Protein AF-A0A3B4VA08-F1 (afdb_monomer_lite)

Sequence (172 aa):
MAASSIAASELLHKMNKQISILYPKASCVIRRIGTTSSRCHSQPQHRAKSAPQQLVGVVGLEIHAQINSNTKLFSGSPVRFSSPPNSLVSFFDGSLPGTLPVLNRRCVEAAVMTGLALNCTINRKSVFDRKHYFYADLPSCPNDVHFPPCTGVLVWQGFTTPQSPRVILLPL

Organism: Seriola dumerili (NCBI:txid41447)

Structure (mmCIF, N/CA/C/O backbone):
data_AF-A0A3B4VA08-F1
#
_entry.id   AF-A0A3B4VA08-F1
#
loop_
_atom_site.group_PDB
_atom_site.id
_atom_site.type_symbol
_atom_site.label_atom_id
_atom_site.label_alt_id
_atom_site.label_comp_id
_atom_site.label_asym_id
_atom_site.label_entity_id
_atom_site.label_seq_id
_atom_site.pdbx_PDB_ins_code
_atom_site.Cartn_x
_atom_site.Cartn_y
_atom_site.Cartn_z
_atom_site.occupancy
_atom_site.B_iso_or_equiv
_atom_site.auth_seq_id
_atom_site.auth_comp_id
_atom_site.auth_asym_id
_atom_site.auth_atom_id
_atom_site.pdbx_PDB_model_num
ATOM 1 N N . MET A 1 1 ? 4.651 38.850 93.995 1.00 31.48 1 MET A N 1
ATOM 2 C CA . MET A 1 1 ? 3.475 39.222 94.808 1.00 31.48 1 MET A CA 1
ATOM 3 C C . MET A 1 1 ? 2.262 39.325 93.903 1.00 31.48 1 MET A C 1
ATOM 5 O O . MET A 1 1 ? 2.395 39.991 92.889 1.00 31.48 1 MET A O 1
ATOM 9 N N . ALA A 1 2 ? 1.147 38.709 94.330 1.00 29.14 2 ALA A N 1
ATOM 10 C CA . ALA A 1 2 ? -0.255 38.966 93.949 1.00 29.14 2 ALA A CA 1
ATOM 11 C C . ALA A 1 2 ? -0.647 38.798 92.461 1.00 29.14 2 ALA A C 1
ATOM 13 O O . ALA A 1 2 ? 0.111 39.118 91.563 1.00 29.14 2 ALA A O 1
ATOM 14 N N . ALA A 1 3 ? -1.839 38.346 92.085 1.00 33.84 3 ALA A N 1
ATOM 15 C CA . ALA A 1 3 ? -2.957 37.679 92.748 1.00 33.84 3 ALA A CA 1
ATOM 16 C C . ALA A 1 3 ? -3.768 36.990 91.622 1.00 33.84 3 ALA A C 1
ATOM 18 O O . ALA A 1 3 ? -3.576 37.274 90.440 1.00 33.84 3 ALA A O 1
ATOM 19 N N . SER A 1 4 ? -4.622 36.041 91.993 1.00 39.6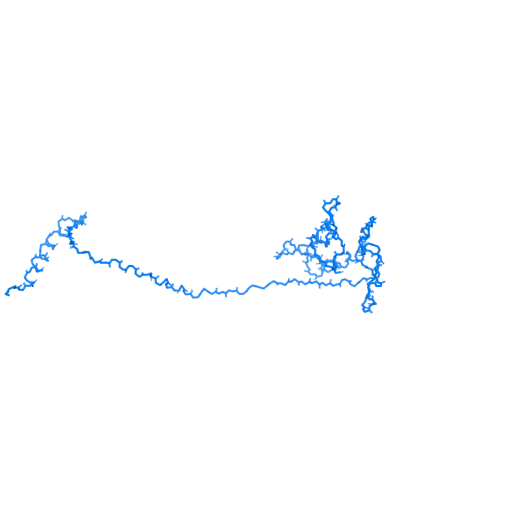2 4 SER A N 1
ATOM 20 C CA . SER A 1 4 ? -5.314 35.079 91.129 1.00 39.62 4 SER A CA 1
ATOM 21 C C . SER A 1 4 ? -6.093 35.684 89.944 1.00 39.62 4 SER A C 1
ATOM 23 O O . SER A 1 4 ? -6.987 36.511 90.094 1.00 39.62 4 SER A O 1
ATOM 25 N N . SER A 1 5 ? -5.830 35.153 88.746 1.00 48.03 5 SER A N 1
ATOM 26 C CA . SER A 1 5 ? -6.534 35.409 87.474 1.00 48.03 5 SER A CA 1
ATOM 27 C C . SER A 1 5 ? -7.962 34.839 87.411 1.00 48.03 5 SER A C 1
ATOM 29 O O . SER A 1 5 ? -8.632 34.940 86.384 1.00 48.03 5 SER A O 1
ATOM 31 N N . ILE A 1 6 ? -8.433 34.238 88.505 1.00 51.22 6 ILE A N 1
ATOM 32 C CA . ILE A 1 6 ? -9.657 33.433 88.549 1.00 51.22 6 ILE A CA 1
ATOM 33 C C . ILE A 1 6 ? -10.901 34.309 88.792 1.00 51.22 6 ILE A C 1
ATOM 35 O O . ILE A 1 6 ? -11.973 33.990 88.295 1.00 51.22 6 ILE A O 1
ATOM 39 N N . ALA A 1 7 ? -10.773 35.472 89.446 1.00 50.91 7 ALA A N 1
ATOM 40 C CA . ALA A 1 7 ? -11.917 36.362 89.705 1.00 50.91 7 ALA A CA 1
ATOM 41 C C . ALA A 1 7 ? -12.360 37.195 88.479 1.00 50.91 7 ALA A C 1
ATOM 43 O O . ALA A 1 7 ? -13.492 37.674 88.420 1.00 50.91 7 ALA A O 1
ATOM 44 N N . ALA A 1 8 ? -11.485 37.375 87.481 1.00 52.50 8 ALA A N 1
ATOM 45 C CA . ALA A 1 8 ? -11.772 38.214 86.314 1.00 52.50 8 ALA A CA 1
ATOM 46 C C . ALA A 1 8 ? -12.629 37.501 85.250 1.00 52.50 8 ALA A C 1
ATOM 48 O O . ALA A 1 8 ? -13.374 38.155 84.518 1.00 52.50 8 ALA A O 1
ATOM 49 N N . SER A 1 9 ? -12.550 36.169 85.162 1.00 54.31 9 SER A N 1
ATOM 50 C CA . SER A 1 9 ? -13.287 35.386 84.163 1.00 54.31 9 SER A CA 1
ATOM 51 C C . SER A 1 9 ? -14.773 35.236 84.509 1.00 54.31 9 SER A C 1
ATOM 53 O O . SER A 1 9 ? -15.612 35.316 83.610 1.00 54.31 9 SER A O 1
ATOM 55 N N . GLU A 1 10 ? -15.129 35.102 85.792 1.00 53.72 10 GLU A N 1
ATOM 56 C CA . GLU A 1 10 ? -16.529 34.951 86.221 1.00 53.72 10 GLU A CA 1
ATOM 57 C C . GLU A 1 10 ? -17.366 36.226 86.025 1.00 53.72 10 GLU A C 1
ATOM 59 O O . GLU A 1 10 ? -18.528 36.147 85.612 1.00 53.72 10 GLU A O 1
ATOM 64 N N . LEU A 1 11 ? -16.781 37.407 86.252 1.00 55.44 11 LEU A N 1
ATOM 65 C CA . LEU A 1 11 ? -17.449 38.694 86.014 1.00 55.44 11 LEU A CA 1
ATOM 66 C C . LEU A 1 11 ? -17.717 38.930 84.520 1.00 55.44 11 LEU A C 1
ATOM 68 O O . LEU A 1 11 ? -18.824 39.319 84.142 1.00 55.44 11 LEU A O 1
ATOM 72 N N . LEU A 1 12 ? -16.744 38.611 83.659 1.00 56.69 12 LEU A N 1
ATOM 73 C CA . LEU A 1 12 ? -16.889 38.711 82.203 1.00 56.69 12 LEU A CA 1
ATOM 74 C C . LEU A 1 12 ? -17.955 37.748 81.662 1.00 56.69 12 LEU A C 1
ATOM 76 O O . LEU A 1 12 ? -18.690 38.100 80.737 1.00 56.69 12 LEU A O 1
ATOM 80 N N . HIS A 1 13 ? -18.099 36.562 82.260 1.00 54.38 13 HIS A N 1
ATOM 81 C CA . HIS A 1 13 ? -19.097 35.588 81.824 1.00 54.38 13 HIS A CA 1
A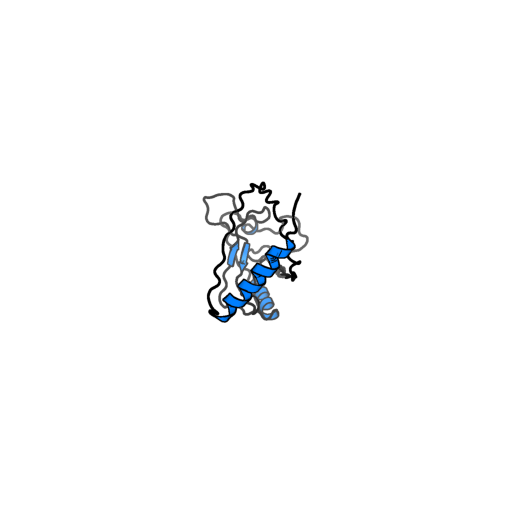TOM 82 C C . HIS A 1 13 ? -20.532 35.983 82.221 1.00 54.38 13 HIS A C 1
ATOM 84 O O . HIS A 1 13 ? -21.455 35.817 81.421 1.00 54.38 13 HIS A O 1
ATOM 90 N N . LYS A 1 14 ? -20.733 36.586 83.406 1.00 54.38 14 LYS A N 1
ATOM 91 C CA . LYS A 1 14 ? -22.052 37.096 83.840 1.00 54.38 14 LYS A CA 1
ATOM 92 C C . LYS A 1 14 ? -22.534 38.296 83.018 1.00 54.38 14 LYS A C 1
ATOM 94 O O . LYS A 1 14 ? -23.726 38.384 82.735 1.00 54.38 14 LYS A O 1
ATOM 99 N N . MET A 1 15 ? -21.632 39.175 82.580 1.00 56.00 15 MET A N 1
ATOM 100 C CA . MET A 1 15 ? -21.988 40.322 81.732 1.00 56.00 15 MET A CA 1
ATOM 101 C C . MET A 1 15 ? -22.347 39.900 80.299 1.00 56.00 15 MET A C 1
ATOM 103 O O . MET A 1 15 ? -23.320 40.398 79.735 1.00 56.00 15 MET A O 1
ATOM 107 N N . ASN A 1 16 ? -21.631 38.924 79.727 1.00 54.66 16 ASN A N 1
ATOM 108 C CA . ASN A 1 16 ? -21.878 38.465 78.354 1.00 54.66 16 ASN A CA 1
ATOM 109 C C . ASN A 1 16 ? -23.217 37.711 78.207 1.00 54.66 16 ASN A C 1
ATOM 111 O O . ASN A 1 16 ? -23.834 37.734 77.145 1.00 54.66 16 ASN A O 1
ATOM 115 N N . LYS A 1 17 ? -23.698 37.088 79.295 1.00 56.47 17 LYS A N 1
ATOM 116 C CA . LYS A 1 17 ? -25.000 36.399 79.353 1.00 56.47 17 LYS A CA 1
ATOM 117 C C . LYS A 1 17 ? -26.195 37.362 79.423 1.00 56.47 17 LYS A C 1
ATOM 119 O O . LYS A 1 17 ? -27.290 36.995 79.019 1.00 56.47 17 LYS A O 1
ATOM 124 N N . GLN A 1 18 ? -25.987 38.580 79.931 1.00 53.50 18 GLN A N 1
ATOM 125 C CA . GLN A 1 18 ? -26.995 39.651 79.966 1.00 53.50 18 GLN A CA 1
ATOM 126 C C . GLN A 1 18 ? -27.124 40.343 78.596 1.00 53.50 18 GLN A C 1
ATOM 128 O O . GLN A 1 18 ? -28.226 40.647 78.150 1.00 53.50 18 GLN A O 1
ATOM 133 N N . ILE A 1 19 ? -26.008 40.505 77.877 1.00 52.25 19 ILE A N 1
ATOM 134 C CA . ILE A 1 19 ? -25.966 41.180 76.568 1.00 52.25 19 ILE A CA 1
ATOM 135 C C . ILE A 1 19 ? -26.598 40.327 75.448 1.00 52.25 19 ILE A C 1
ATOM 137 O O . ILE A 1 19 ? -27.207 40.879 74.532 1.00 52.25 19 ILE A O 1
ATOM 141 N N . SER A 1 20 ? -26.536 38.991 75.531 1.00 50.84 20 SER A N 1
ATOM 142 C CA . SER A 1 20 ? -27.101 38.093 74.508 1.00 50.84 20 SER A CA 1
ATOM 143 C C . SER A 1 20 ? -28.632 37.966 74.525 1.00 50.84 20 SER A C 1
ATOM 145 O O . SER A 1 20 ? -29.200 37.466 73.556 1.00 50.84 20 SER A O 1
ATOM 147 N N . ILE A 1 21 ? -29.309 38.415 75.590 1.00 52.25 21 ILE A N 1
ATOM 148 C CA . ILE A 1 21 ? -30.771 38.290 75.743 1.00 52.25 21 ILE A CA 1
ATOM 149 C C . ILE A 1 21 ? -31.520 39.456 75.075 1.00 52.25 21 ILE A C 1
ATOM 151 O O . ILE A 1 21 ? -32.669 39.288 74.676 1.00 52.25 21 ILE A O 1
A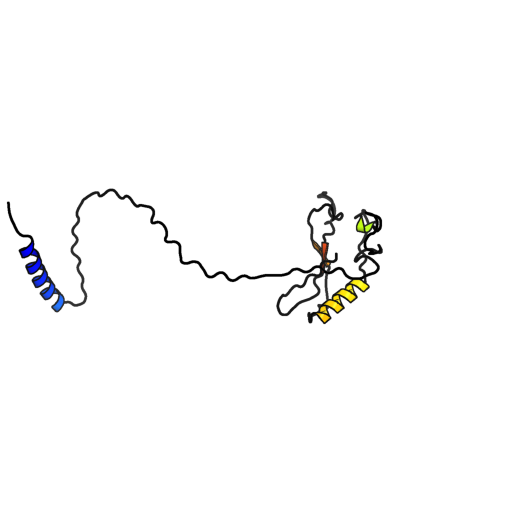TOM 155 N N . LEU A 1 22 ? -30.881 40.619 74.896 1.00 48.09 22 LEU A N 1
ATOM 156 C CA . LEU A 1 22 ? -31.573 41.828 74.429 1.00 48.09 22 LEU A CA 1
ATOM 157 C C . LEU A 1 22 ? -31.404 42.143 72.927 1.00 48.09 22 LEU A C 1
ATOM 159 O O . LEU A 1 22 ? -32.213 42.891 72.390 1.00 48.09 22 LEU A O 1
ATOM 163 N N . TYR A 1 23 ? -30.415 41.572 72.220 1.00 41.94 23 TYR A N 1
ATOM 164 C CA . TYR A 1 23 ? -30.178 41.848 70.788 1.00 41.94 23 TYR A CA 1
ATOM 165 C C . TYR A 1 23 ? -29.590 40.628 70.045 1.00 41.94 23 TYR A C 1
ATOM 167 O O . TYR A 1 23 ? -28.381 40.403 70.092 1.00 41.94 23 TYR A O 1
ATOM 175 N N . PRO A 1 24 ? -30.388 39.837 69.303 1.00 48.56 24 PRO A N 1
ATOM 176 C CA . PRO A 1 24 ? -29.926 38.554 68.761 1.00 48.56 24 PRO A CA 1
ATOM 177 C C . PRO A 1 24 ? -29.100 38.650 67.461 1.00 48.56 24 PRO A C 1
ATOM 179 O O . PRO A 1 24 ? -28.717 37.619 66.913 1.00 48.56 24 PRO A O 1
ATOM 182 N N . LYS A 1 25 ? -28.819 39.851 66.927 1.00 47.28 25 LYS A N 1
ATOM 183 C CA . LYS A 1 25 ? -28.104 40.027 65.641 1.00 47.28 25 LYS A CA 1
ATOM 184 C C . LYS A 1 25 ? -27.043 41.136 65.639 1.00 47.28 25 LYS A C 1
ATOM 186 O O . LYS A 1 25 ? -26.930 41.887 64.676 1.00 47.28 25 LYS A O 1
ATOM 191 N N . ALA A 1 26 ? -26.224 41.219 66.684 1.00 40.72 26 ALA A N 1
ATOM 192 C CA . ALA A 1 26 ? -25.003 42.022 66.636 1.00 40.72 26 ALA A CA 1
ATOM 193 C C . ALA A 1 26 ? -23.868 41.336 67.405 1.00 40.72 26 ALA A C 1
ATOM 195 O O . ALA A 1 26 ? -23.858 41.329 68.632 1.00 40.72 26 ALA A O 1
ATOM 196 N N . SER A 1 27 ? -22.885 40.778 66.693 1.00 37.09 27 SER A N 1
ATOM 197 C CA . SER A 1 27 ? -21.606 40.402 67.302 1.00 37.09 27 SER A CA 1
ATOM 198 C C . SER A 1 27 ? -20.615 41.554 67.133 1.00 37.09 27 SER A C 1
ATOM 200 O O . SER A 1 27 ? -19.991 41.709 66.083 1.00 37.09 27 SER A O 1
ATOM 202 N N . CYS A 1 28 ? -20.481 42.375 68.173 1.00 36.66 28 CYS A N 1
ATOM 203 C CA . CYS A 1 28 ? -19.371 43.309 68.334 1.00 36.66 28 CYS A CA 1
ATOM 204 C C . CYS A 1 28 ? -18.174 42.537 68.908 1.00 36.66 28 CYS A C 1
ATOM 206 O O . CYS A 1 28 ? -18.264 41.992 70.007 1.00 36.66 28 CYS A O 1
ATOM 208 N N . VAL A 1 29 ? -17.060 42.468 68.174 1.00 38.91 29 VAL A N 1
ATOM 209 C CA . VAL A 1 29 ? -15.808 41.880 68.675 1.00 38.91 29 VAL A CA 1
ATOM 210 C C . VAL A 1 29 ? -14.826 43.005 68.985 1.00 38.91 29 VAL A C 1
ATOM 212 O O . VAL A 1 29 ? -14.305 43.674 68.093 1.00 38.91 29 VAL A O 1
ATOM 215 N N . ILE A 1 30 ? -14.580 43.197 70.280 1.00 45.09 30 ILE A N 1
ATOM 216 C CA . ILE A 1 30 ? -13.582 44.114 70.836 1.00 45.09 30 ILE A CA 1
ATOM 217 C C . ILE A 1 30 ? -12.180 43.552 70.546 1.00 45.09 30 ILE A C 1
ATOM 219 O O . ILE A 1 30 ? -11.848 42.434 70.941 1.00 45.09 30 ILE A O 1
ATOM 223 N N . ARG A 1 31 ? -11.349 44.334 69.846 1.00 35.56 31 ARG A N 1
ATOM 224 C CA . ARG A 1 31 ? -9.945 44.013 69.531 1.00 35.56 31 ARG A CA 1
ATOM 225 C C . ARG A 1 31 ? -9.048 44.165 70.767 1.00 35.56 31 ARG A C 1
ATOM 227 O O . ARG A 1 31 ? -9.123 45.176 71.459 1.00 35.56 31 ARG A O 1
ATOM 234 N N . ARG A 1 32 ? -8.092 43.249 70.953 1.00 34.25 32 ARG A N 1
ATOM 235 C CA . ARG A 1 32 ? -6.835 43.524 71.673 1.00 34.25 32 ARG A CA 1
ATOM 236 C C . ARG A 1 32 ? -5.677 43.442 70.685 1.00 34.25 32 ARG A C 1
ATOM 238 O O . ARG A 1 32 ? -5.405 42.377 70.142 1.00 34.25 32 ARG A O 1
ATOM 245 N N . ILE A 1 33 ? -5.020 44.574 70.445 1.00 41.19 33 ILE A N 1
ATOM 246 C CA . ILE A 1 33 ? -3.768 44.643 69.689 1.00 41.19 33 ILE A CA 1
ATOM 247 C C . ILE A 1 33 ? -2.643 44.363 70.687 1.00 41.19 33 ILE A C 1
ATOM 249 O O . ILE A 1 33 ? -2.373 45.181 71.561 1.00 41.19 33 ILE A O 1
ATOM 253 N N . GLY A 1 34 ? -2.033 43.184 70.584 1.00 37.03 34 GLY A N 1
ATOM 254 C CA . GLY A 1 34 ? -0.787 42.850 71.266 1.00 37.03 34 GLY A CA 1
ATOM 255 C C . GLY A 1 34 ? 0.357 42.913 70.264 1.00 37.03 34 GLY A C 1
ATOM 256 O O . GLY A 1 34 ? 0.402 42.119 69.330 1.00 37.03 34 GLY A O 1
ATOM 257 N N . THR A 1 35 ? 1.265 43.870 70.432 1.00 46.56 35 THR A N 1
ATOM 258 C CA . THR A 1 35 ? 2.509 43.947 69.665 1.00 46.56 35 THR A CA 1
ATOM 259 C C . THR A 1 35 ? 3.524 42.979 70.262 1.00 46.56 35 THR A C 1
ATOM 261 O O . THR A 1 35 ? 4.227 43.318 71.212 1.00 46.56 35 THR A O 1
ATOM 264 N N . THR A 1 36 ? 3.624 41.778 69.702 1.00 41.34 36 THR A N 1
ATOM 265 C CA . THR A 1 36 ? 4.816 40.939 69.847 1.00 41.34 36 THR A CA 1
ATOM 266 C C . THR A 1 36 ? 5.227 40.445 68.466 1.00 41.34 36 THR A C 1
ATOM 268 O O . THR A 1 36 ? 4.509 39.709 67.795 1.00 41.34 36 THR A O 1
ATOM 271 N N . SER A 1 37 ? 6.386 40.909 68.004 1.00 52.00 37 SER A N 1
ATOM 272 C CA . SER A 1 37 ? 7.034 40.450 66.781 1.00 52.00 37 SER A CA 1
ATOM 273 C C . SER A 1 37 ? 7.553 39.025 66.982 1.00 52.00 37 SER A C 1
ATOM 275 O O . SER A 1 37 ? 8.721 38.801 67.294 1.00 52.00 37 SER A O 1
ATOM 277 N N . SER A 1 38 ? 6.691 38.025 66.799 1.00 42.00 38 SER A N 1
ATOM 278 C CA . SER A 1 38 ? 7.152 36.653 66.611 1.00 42.00 38 SER A CA 1
ATOM 279 C C . SER A 1 38 ? 7.511 36.459 65.138 1.00 42.00 38 SER A C 1
ATOM 281 O O . SER A 1 38 ? 6.684 36.511 64.234 1.00 42.00 38 SER A O 1
ATOM 283 N N . ARG A 1 39 ? 8.815 36.312 64.913 1.00 39.50 39 ARG A N 1
ATOM 284 C CA . ARG A 1 39 ? 9.477 35.967 63.654 1.00 39.50 39 ARG A CA 1
ATOM 285 C C . ARG A 1 39 ? 8.632 34.961 62.851 1.00 39.50 39 ARG A C 1
ATOM 287 O O . ARG A 1 39 ? 8.512 33.802 63.242 1.00 39.50 39 ARG A O 1
ATOM 294 N N . CYS A 1 40 ? 8.063 35.401 61.727 1.00 38.12 40 CYS A N 1
ATOM 295 C CA . CYS A 1 40 ? 7.349 34.545 60.785 1.00 38.12 40 CYS A CA 1
ATOM 296 C C . CYS A 1 40 ? 8.347 33.581 60.128 1.00 38.12 40 CYS A C 1
ATOM 298 O O . CYS A 1 40 ? 8.935 33.880 59.092 1.00 38.12 40 CYS A O 1
ATOM 300 N N . HIS A 1 41 ? 8.568 32.418 60.730 1.00 37.91 41 HIS A N 1
ATOM 301 C CA . HIS A 1 41 ? 9.027 31.252 59.988 1.00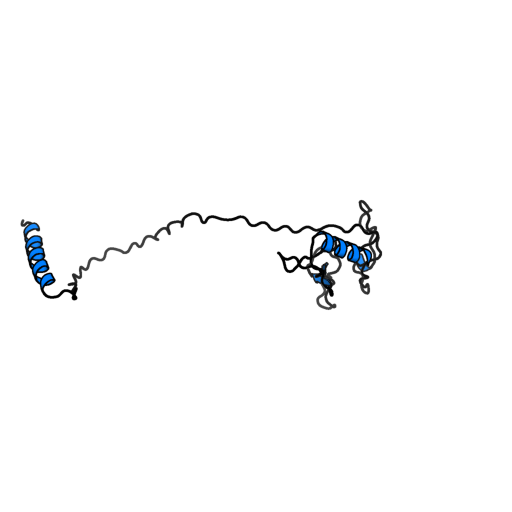 37.91 41 HIS A CA 1
ATOM 302 C C . HIS A 1 41 ? 7.794 30.551 59.429 1.00 37.91 41 HIS A C 1
ATOM 304 O O . HIS A 1 41 ? 7.248 29.625 60.024 1.00 37.91 41 HIS A O 1
ATOM 310 N N . SER A 1 42 ? 7.335 31.022 58.270 1.00 45.09 42 SER A N 1
ATOM 311 C CA . SER A 1 42 ? 6.488 30.220 57.397 1.00 45.09 42 SER A CA 1
ATOM 312 C C . SER A 1 42 ? 7.340 29.059 56.886 1.00 45.09 42 SER A C 1
ATOM 314 O O . SER A 1 42 ? 8.047 29.189 55.886 1.00 45.09 42 SER A O 1
ATOM 316 N N . GLN A 1 43 ? 7.327 27.933 57.600 1.00 48.69 43 GLN A N 1
ATOM 317 C CA . GLN A 1 43 ? 7.778 26.683 57.000 1.00 48.69 43 GLN A CA 1
ATOM 318 C C . GLN A 1 43 ? 6.924 26.435 55.746 1.00 48.69 43 GLN A C 1
ATOM 320 O O . GLN A 1 43 ? 5.710 26.668 55.798 1.00 48.69 43 GLN A O 1
ATOM 325 N N . PRO A 1 44 ? 7.512 25.991 54.621 1.00 45.03 44 PRO A N 1
ATOM 326 C CA . PRO A 1 44 ? 6.720 25.558 53.485 1.00 45.03 44 PRO A CA 1
ATOM 327 C C . PRO A 1 44 ? 5.814 24.439 53.987 1.00 45.03 44 PRO A C 1
ATOM 329 O O . PRO A 1 44 ? 6.304 23.407 54.448 1.00 45.03 44 PRO A O 1
ATOM 332 N N . GLN A 1 45 ? 4.498 24.652 53.955 1.00 48.16 45 GLN A N 1
ATOM 333 C CA . GLN A 1 45 ? 3.564 23.574 54.230 1.00 48.16 45 GLN A CA 1
ATOM 334 C C . GLN A 1 45 ? 3.857 22.481 53.213 1.00 48.16 45 GLN A C 1
ATOM 336 O O . GLN A 1 45 ? 3.682 22.672 52.009 1.00 48.16 45 GLN A O 1
ATOM 341 N N . HIS A 1 46 ? 4.369 21.356 53.703 1.00 53.34 46 HIS A N 1
ATOM 342 C CA . HIS A 1 46 ? 4.566 20.168 52.903 1.00 53.34 46 HIS A CA 1
ATOM 343 C C . HIS A 1 46 ? 3.182 19.797 52.373 1.00 53.34 46 HIS A C 1
ATOM 345 O O . HIS A 1 46 ? 2.325 19.340 53.130 1.00 53.34 46 HIS A O 1
ATOM 351 N N . ARG A 1 47 ? 2.924 20.114 51.098 1.00 53.28 47 ARG A N 1
ATOM 352 C CA . ARG A 1 47 ? 1.635 19.883 50.448 1.00 53.28 47 ARG A CA 1
ATOM 353 C C . ARG A 1 47 ? 1.336 18.401 50.624 1.00 53.28 47 ARG A C 1
ATOM 355 O O . ARG A 1 47 ? 2.063 17.565 50.084 1.00 53.28 47 ARG A O 1
ATOM 362 N N . ALA A 1 48 ? 0.346 18.083 51.457 1.00 59.03 48 ALA A N 1
ATOM 363 C CA . ALA A 1 48 ? -0.051 16.709 51.704 1.00 59.03 48 ALA A CA 1
ATOM 364 C C . ALA A 1 48 ? -0.293 16.052 50.342 1.00 59.03 48 ALA A C 1
ATOM 366 O O . ALA A 1 48 ? -1.050 16.582 49.524 1.00 59.03 48 ALA A O 1
ATOM 367 N N . LYS A 1 49 ? 0.427 14.959 50.063 1.00 61.78 49 LYS A N 1
ATOM 368 C CA . LYS A 1 49 ? 0.244 14.194 48.829 1.00 61.78 49 LYS A CA 1
ATOM 369 C C . LYS A 1 49 ? -1.221 13.763 48.805 1.00 61.78 49 LYS A C 1
ATOM 371 O O . LYS A 1 49 ? -1.660 13.039 49.695 1.00 61.78 49 LYS A O 1
ATOM 376 N N . SER A 1 50 ? -1.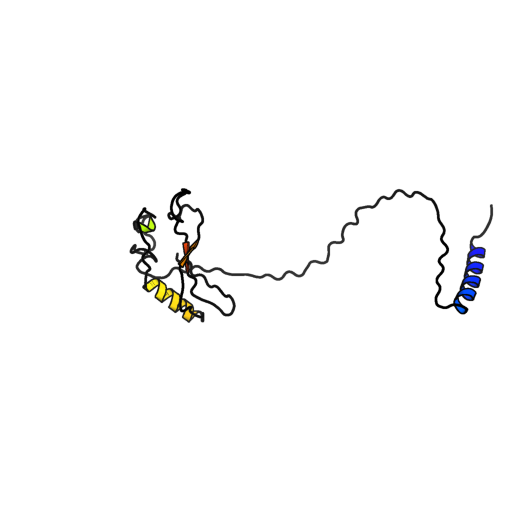978 14.270 47.835 1.00 68.62 50 SER A N 1
ATOM 377 C CA . SER A 1 50 ? -3.356 13.849 47.594 1.00 68.62 50 SER A CA 1
ATOM 378 C C . SER A 1 50 ? -3.385 12.331 47.424 1.00 68.62 50 SER A C 1
ATOM 380 O O . SER A 1 50 ? -2.446 11.770 46.852 1.00 68.62 50 SER A O 1
ATOM 382 N N . ALA A 1 51 ? -4.443 11.689 47.925 1.00 72.81 51 ALA A N 1
ATOM 383 C CA . ALA A 1 51 ? -4.656 10.249 47.813 1.00 72.81 51 ALA A CA 1
ATOM 384 C C . ALA A 1 51 ? -4.366 9.755 46.378 1.00 72.81 51 ALA A C 1
ATOM 386 O O . ALA A 1 51 ? -4.657 10.487 45.424 1.00 72.81 51 ALA A O 1
ATOM 387 N N . PRO A 1 52 ? -3.770 8.559 46.212 1.00 68.56 52 PRO A N 1
ATOM 388 C CA . PRO A 1 52 ? -3.431 8.037 44.895 1.00 68.56 52 PRO A CA 1
ATOM 389 C C . PRO A 1 52 ? -4.694 7.993 44.035 1.00 68.56 52 PRO A C 1
ATOM 391 O O . PRO A 1 52 ? -5.685 7.361 44.397 1.00 68.56 52 PRO A O 1
ATOM 394 N N . GLN A 1 53 ? -4.671 8.722 42.921 1.00 77.25 53 GLN A N 1
ATOM 395 C CA . GLN A 1 53 ? -5.765 8.712 41.959 1.00 77.25 53 GLN A CA 1
ATOM 396 C C . GLN A 1 53 ? -5.855 7.310 41.356 1.00 77.25 53 GLN A C 1
ATOM 398 O O . GLN A 1 53 ? -4.841 6.732 40.962 1.00 77.25 53 GLN A O 1
ATOM 403 N N . GLN A 1 54 ? -7.062 6.756 41.305 1.00 81.62 54 GLN A N 1
ATOM 404 C CA . GLN A 1 54 ? -7.301 5.453 40.703 1.00 81.62 54 GLN A CA 1
ATOM 405 C C . GLN A 1 54 ? -7.102 5.566 39.187 1.00 81.62 54 GLN A C 1
ATOM 407 O O . GLN A 1 54 ? -7.911 6.174 38.490 1.00 81.62 54 GLN A O 1
ATOM 412 N N . LEU A 1 55 ? -5.987 5.032 38.687 1.00 89.38 55 LEU A N 1
ATOM 413 C CA . LEU A 1 55 ? -5.672 5.022 37.260 1.00 89.38 55 LEU A CA 1
ATOM 414 C C . LEU A 1 55 ? -6.374 3.845 36.576 1.00 89.38 55 LEU A C 1
ATOM 416 O O . LEU A 1 55 ? -6.397 2.734 37.105 1.00 89.38 55 LEU A O 1
ATOM 420 N N . VAL A 1 56 ? -6.901 4.085 35.376 1.00 88.62 56 VAL A N 1
ATOM 421 C CA . VAL A 1 56 ? -7.455 3.052 34.491 1.00 88.62 56 VAL A CA 1
ATOM 422 C C . VAL A 1 56 ? -6.553 2.937 33.266 1.00 88.62 56 VAL A C 1
ATOM 424 O O . VAL A 1 56 ? -6.220 3.945 32.643 1.00 88.62 56 VAL A O 1
ATOM 427 N N . GLY A 1 57 ? -6.141 1.714 32.929 1.00 89.81 57 GLY A N 1
ATOM 428 C CA . GLY A 1 57 ? -5.346 1.442 31.735 1.00 89.81 57 GLY A CA 1
ATOM 429 C C . GLY A 1 57 ? -6.210 1.469 30.477 1.00 89.81 57 GLY A C 1
ATOM 430 O O . GLY A 1 57 ? -7.246 0.810 30.422 1.00 89.81 57 GLY A O 1
ATOM 431 N N . VAL A 1 58 ? -5.768 2.204 29.461 1.00 93.94 58 VAL A N 1
ATOM 432 C CA . VAL A 1 58 ? -6.386 2.231 28.132 1.00 93.94 58 VAL A CA 1
ATOM 433 C C . VAL A 1 58 ? -5.334 1.783 27.125 1.00 93.94 58 VAL A C 1
ATOM 435 O O . VAL A 1 58 ? -4.237 2.338 27.098 1.00 93.94 58 VAL A O 1
ATOM 438 N N . VAL A 1 59 ? -5.656 0.771 26.318 1.00 93.56 59 VAL A N 1
ATOM 439 C CA . VAL A 1 59 ? -4.745 0.193 25.319 1.00 93.56 59 VAL A CA 1
ATOM 440 C C . VAL A 1 59 ? -5.371 0.329 23.936 1.00 93.56 59 VAL A C 1
ATOM 442 O O . VAL A 1 59 ? -6.522 -0.052 23.737 1.00 93.56 59 VAL A O 1
ATOM 445 N N . GLY A 1 60 ? -4.606 0.862 22.984 1.00 91.62 60 GLY A N 1
ATOM 446 C CA . GLY A 1 60 ? -4.940 0.878 21.561 1.00 91.62 60 GLY A CA 1
ATOM 447 C C . GLY A 1 60 ? -3.959 0.005 20.784 1.00 91.62 60 GLY A C 1
ATOM 448 O O . GLY A 1 60 ? -2.778 -0.043 21.125 1.00 91.62 60 GLY A O 1
ATOM 449 N N . LEU A 1 61 ? -4.448 -0.688 19.758 1.00 88.00 61 LEU A N 1
ATOM 450 C CA . LEU A 1 61 ? -3.633 -1.524 18.879 1.00 88.00 61 LEU A CA 1
ATOM 451 C C . LEU A 1 61 ? -3.636 -0.948 17.464 1.00 88.00 61 LEU A C 1
ATOM 453 O O . LEU A 1 61 ? -4.686 -0.572 16.945 1.00 88.00 61 LEU A O 1
ATOM 457 N N . GLU A 1 62 ? -2.465 -0.938 16.836 1.00 86.81 62 GLU A N 1
ATOM 458 C CA . GLU A 1 62 ? -2.287 -0.648 15.416 1.00 86.81 62 GLU A CA 1
ATOM 459 C C . GLU A 1 62 ? -1.683 -1.891 14.762 1.00 86.81 62 GLU A C 1
ATOM 461 O O . GLU A 1 62 ? -0.621 -2.361 15.168 1.00 86.81 62 GLU A O 1
ATOM 466 N N . ILE A 1 63 ? -2.393 -2.465 13.791 1.00 85.06 63 ILE A N 1
ATOM 467 C CA . ILE A 1 63 ? -2.017 -3.729 13.153 1.00 85.06 63 ILE A CA 1
ATOM 468 C C . ILE A 1 63 ? -1.776 -3.457 11.674 1.00 85.06 63 ILE A C 1
ATOM 470 O O . ILE A 1 63 ? -2.672 -2.980 10.977 1.00 85.06 63 ILE A O 1
ATOM 474 N N . HIS A 1 64 ? -0.574 -3.770 11.190 1.00 85.88 64 HIS A N 1
ATOM 475 C CA . HIS A 1 64 ? -0.249 -3.729 9.764 1.00 85.88 64 HIS A CA 1
ATOM 476 C C . HIS A 1 64 ? -0.234 -5.160 9.233 1.00 85.88 64 HIS A C 1
ATOM 478 O O . HIS A 1 64 ? 0.469 -6.016 9.767 1.00 85.88 64 HIS A O 1
ATOM 484 N N . ALA A 1 65 ? -1.024 -5.424 8.195 1.00 88.19 65 ALA A N 1
ATOM 485 C CA . ALA A 1 65 ? -1.132 -6.738 7.574 1.00 88.19 65 ALA A CA 1
ATOM 486 C C . ALA A 1 65 ? -0.772 -6.637 6.090 1.00 88.19 65 ALA A C 1
ATOM 488 O O . ALA A 1 65 ? -1.356 -5.843 5.352 1.00 88.19 65 ALA A O 1
ATOM 489 N N . GLN A 1 66 ? 0.192 -7.445 5.651 1.00 89.75 66 GLN A N 1
ATOM 490 C CA . GLN A 1 66 ? 0.620 -7.467 4.257 1.00 89.75 66 GLN A CA 1
ATOM 491 C C . GLN A 1 66 ? -0.436 -8.156 3.386 1.00 89.75 66 GLN A C 1
ATOM 493 O O . GLN A 1 66 ? -0.866 -9.276 3.667 1.00 89.75 66 GLN A O 1
ATOM 498 N N . ILE A 1 67 ? -0.834 -7.502 2.295 1.00 91.00 67 ILE A N 1
ATOM 499 C CA . ILE A 1 67 ? -1.776 -8.082 1.337 1.00 91.00 67 ILE A CA 1
ATOM 500 C C . ILE A 1 67 ? -1.053 -9.126 0.487 1.00 91.00 67 ILE A C 1
ATOM 502 O O . ILE A 1 67 ? -0.075 -8.818 -0.198 1.00 91.00 67 ILE A O 1
ATOM 506 N N . ASN A 1 68 ? -1.584 -10.349 0.472 1.00 91.19 68 ASN A N 1
ATOM 507 C CA . ASN A 1 68 ? -1.092 -11.408 -0.399 1.00 91.19 68 ASN A CA 1
ATOM 508 C C . ASN A 1 68 ? -1.439 -11.100 -1.866 1.00 91.19 68 ASN A C 1
ATOM 510 O O . ASN A 1 68 ? -2.556 -11.341 -2.326 1.00 91.19 68 ASN A O 1
ATOM 514 N N . SER A 1 69 ? -0.483 -10.526 -2.589 1.00 92.12 69 SER A N 1
ATOM 515 C CA . SER A 1 69 ? -0.617 -10.117 -3.984 1.00 92.12 69 SER A CA 1
ATOM 516 C C . SER A 1 69 ? 0.649 -10.472 -4.759 1.00 92.12 69 SER A C 1
ATOM 518 O O . SER A 1 69 ? 1.732 -10.577 -4.190 1.00 92.12 69 SER A O 1
ATOM 520 N N . ASN A 1 70 ? 0.523 -10.658 -6.074 1.00 94.88 70 ASN A N 1
ATOM 521 C CA . ASN A 1 70 ? 1.668 -11.026 -6.911 1.00 94.88 70 ASN A CA 1
ATOM 522 C C . ASN A 1 70 ? 2.640 -9.857 -7.129 1.00 94.88 70 ASN A C 1
ATOM 524 O O . ASN A 1 70 ? 3.825 -10.093 -7.354 1.00 94.88 70 ASN A O 1
ATOM 528 N N . THR A 1 71 ? 2.142 -8.618 -7.090 1.00 95.69 71 THR A N 1
ATOM 529 C CA . THR A 1 71 ? 2.890 -7.386 -7.379 1.00 95.69 71 THR A CA 1
ATOM 530 C C . THR A 1 71 ? 2.608 -6.314 -6.331 1.00 95.69 71 THR A C 1
ATOM 532 O O . THR A 1 71 ? 1.544 -6.322 -5.715 1.00 95.69 71 THR A O 1
ATOM 535 N N . LYS A 1 72 ? 3.537 -5.369 -6.152 1.00 94.00 72 LYS A N 1
ATOM 536 C CA . LYS A 1 72 ? 3.436 -4.275 -5.170 1.00 94.00 72 LYS A CA 1
ATOM 537 C C . LYS A 1 72 ? 2.221 -3.369 -5.419 1.00 94.00 72 LYS A C 1
ATOM 539 O O . LYS A 1 72 ? 1.549 -3.454 -6.449 1.00 94.00 72 LYS A O 1
ATOM 544 N N . LEU A 1 73 ? 1.920 -2.487 -4.459 1.00 93.38 73 LEU A N 1
ATOM 545 C CA . LEU A 1 73 ? 0.724 -1.641 -4.525 1.00 93.38 73 LEU A CA 1
ATOM 546 C C . LEU A 1 73 ? 0.764 -0.604 -5.658 1.00 93.38 73 LEU A C 1
ATOM 548 O O . LEU A 1 73 ? -0.268 -0.373 -6.282 1.00 93.38 73 LEU A O 1
ATOM 552 N N . PHE A 1 74 ? 1.917 0.026 -5.896 1.00 93.12 74 PHE A N 1
ATOM 553 C CA . PHE A 1 74 ? 2.056 1.127 -6.862 1.00 93.12 74 PHE A CA 1
ATOM 554 C C . PHE A 1 74 ? 3.004 0.825 -8.025 1.00 93.12 74 PHE A C 1
ATOM 556 O O . PHE A 1 74 ? 3.246 1.693 -8.864 1.00 93.12 74 PHE A O 1
ATOM 563 N N . SER A 1 75 ? 3.549 -0.389 -8.080 1.00 92.25 75 SER A N 1
ATOM 564 C CA . SER A 1 75 ? 4.487 -0.813 -9.113 1.00 92.25 75 SER A CA 1
ATOM 565 C C . SER A 1 75 ? 4.250 -2.265 -9.522 1.00 92.25 75 SER A C 1
ATOM 567 O O . SER A 1 75 ? 3.698 -3.071 -8.773 1.00 92.25 75 SER A O 1
ATOM 569 N N . GLY A 1 76 ? 4.690 -2.609 -10.733 1.00 93.38 76 GLY A N 1
ATOM 570 C CA . GLY A 1 76 ? 4.604 -3.971 -11.268 1.00 93.38 76 GLY A CA 1
ATOM 571 C C . GLY A 1 76 ? 5.638 -4.946 -10.694 1.00 93.38 76 GLY A C 1
ATOM 572 O O . GLY A 1 76 ? 5.676 -6.097 -11.122 1.00 93.38 76 GLY A O 1
ATOM 573 N N . SER A 1 77 ? 6.487 -4.512 -9.756 1.00 94.88 77 SER A N 1
ATOM 574 C CA . SER A 1 77 ? 7.492 -5.372 -9.124 1.00 94.88 77 SER A CA 1
ATOM 575 C C . SER A 1 77 ? 6.825 -6.511 -8.356 1.00 94.88 77 SER A C 1
ATOM 577 O O . SER A 1 77 ? 5.832 -6.267 -7.665 1.00 94.88 77 SER A O 1
ATOM 579 N N . PRO A 1 78 ? 7.366 -7.737 -8.408 1.00 95.81 78 PRO A N 1
ATOM 580 C CA . PRO A 1 78 ? 6.791 -8.858 -7.687 1.00 95.81 78 PRO A CA 1
ATOM 581 C C . PRO A 1 78 ? 6.991 -8.723 -6.172 1.00 95.81 78 PRO A C 1
ATOM 583 O O . PRO A 1 78 ? 7.982 -8.157 -5.708 1.00 95.81 78 PRO A O 1
ATOM 586 N N . VAL A 1 79 ? 6.069 -9.300 -5.402 1.00 93.81 79 VAL A N 1
ATOM 587 C CA . VAL A 1 79 ? 6.198 -9.461 -3.946 1.00 93.81 79 VAL A CA 1
ATOM 588 C C . VAL A 1 79 ? 6.599 -10.907 -3.670 1.00 93.81 79 VAL A C 1
ATOM 590 O O . VAL A 1 79 ? 5.838 -11.830 -3.954 1.00 93.81 79 VAL A O 1
ATOM 593 N N . ARG A 1 80 ? 7.814 -11.129 -3.157 1.00 93.94 80 ARG A N 1
ATOM 594 C CA . ARG A 1 80 ? 8.290 -12.460 -2.753 1.00 93.94 80 ARG A CA 1
ATOM 595 C C . ARG A 1 80 ? 9.104 -12.375 -1.474 1.00 93.94 80 ARG A C 1
ATOM 597 O O . ARG A 1 80 ? 9.934 -11.484 -1.311 1.00 93.94 80 ARG A O 1
ATOM 604 N N . PHE A 1 81 ? 8.885 -13.340 -0.593 1.00 91.69 81 PHE A N 1
ATOM 605 C CA . PHE A 1 81 ? 9.679 -13.491 0.615 1.00 91.69 81 PHE A CA 1
ATOM 606 C C . PHE A 1 81 ? 11.073 -14.048 0.286 1.00 91.69 81 PHE A C 1
ATOM 608 O O . PHE A 1 81 ? 11.232 -14.791 -0.681 1.00 91.69 81 PHE A O 1
ATOM 615 N N . SER A 1 82 ? 12.078 -13.700 1.095 1.00 92.81 82 SER A N 1
ATOM 616 C CA . SER A 1 82 ? 13.445 -14.250 1.012 1.00 92.81 82 SER A CA 1
ATOM 617 C C . SER A 1 82 ? 14.158 -14.057 -0.342 1.00 92.81 82 SER A C 1
ATOM 619 O O . SER A 1 82 ? 14.975 -14.872 -0.762 1.00 92.81 82 SER A O 1
ATOM 621 N N . SER A 1 83 ? 13.859 -12.970 -1.056 1.00 93.81 83 SER A N 1
ATOM 622 C CA . SER A 1 83 ? 14.605 -12.607 -2.270 1.00 93.81 83 SER A CA 1
ATOM 623 C C . SER A 1 83 ? 15.898 -11.855 -1.924 1.00 93.81 83 SER A C 1
ATOM 625 O O . SER A 1 83 ? 15.959 -11.225 -0.865 1.00 93.81 83 SER A O 1
ATOM 627 N N . PRO A 1 84 ? 16.928 -11.873 -2.794 1.00 97.12 84 PRO A N 1
ATOM 628 C CA . PRO A 1 84 ? 18.146 -11.103 -2.563 1.00 97.12 84 PRO A CA 1
ATOM 629 C C . PRO A 1 84 ? 17.857 -9.604 -2.358 1.00 97.12 84 PRO A C 1
ATOM 631 O O . PRO A 1 84 ? 16.914 -9.079 -2.967 1.00 97.12 84 PRO A O 1
ATOM 634 N N . PRO A 1 85 ? 18.660 -8.889 -1.550 1.00 94.25 85 PRO A N 1
ATOM 635 C CA . PRO A 1 85 ? 18.478 -7.458 -1.323 1.00 94.25 85 PRO A CA 1
ATOM 636 C C . PRO A 1 85 ? 18.410 -6.669 -2.634 1.00 94.25 85 PRO A C 1
ATOM 638 O O . PRO A 1 85 ? 19.191 -6.915 -3.550 1.00 94.25 85 PRO A O 1
ATOM 641 N N . ASN A 1 86 ? 17.468 -5.726 -2.725 1.00 92.81 86 ASN A N 1
ATOM 642 C CA . ASN A 1 86 ? 17.269 -4.841 -3.882 1.00 92.81 86 ASN A CA 1
ATOM 643 C C . ASN A 1 86 ? 17.052 -5.546 -5.240 1.00 92.81 86 ASN A C 1
ATOM 645 O O . ASN A 1 86 ? 17.173 -4.914 -6.284 1.00 92.81 86 ASN A O 1
ATOM 649 N N . SER A 1 87 ? 16.693 -6.837 -5.248 1.00 95.44 87 SER A N 1
ATOM 650 C CA . SER A 1 87 ? 16.453 -7.593 -6.491 1.00 95.44 87 SER A CA 1
ATOM 651 C C . SER A 1 87 ? 15.050 -7.406 -7.077 1.00 95.44 87 SER A C 1
ATOM 653 O O . SER A 1 87 ? 14.859 -7.549 -8.282 1.00 95.44 87 SER A O 1
ATOM 655 N N . LEU A 1 88 ? 14.059 -7.080 -6.242 1.00 95.31 88 LEU A N 1
ATOM 656 C CA . LEU A 1 88 ? 12.655 -6.921 -6.638 1.00 95.31 88 LEU A CA 1
ATOM 657 C C . LEU A 1 88 ? 12.241 -5.447 -6.585 1.00 95.31 88 LEU A C 1
ATOM 659 O O . LEU A 1 88 ? 11.351 -5.064 -5.824 1.00 95.31 88 LEU A O 1
ATOM 663 N N . VAL A 1 89 ? 12.937 -4.604 -7.345 1.00 93.94 89 VAL A N 1
ATOM 664 C CA . VAL A 1 89 ? 12.805 -3.141 -7.308 1.00 93.94 89 VAL A CA 1
ATOM 665 C C . VAL A 1 89 ? 12.579 -2.622 -8.727 1.00 93.94 89 VAL A C 1
ATOM 667 O O . VAL A 1 89 ? 13.335 -2.941 -9.639 1.00 93.94 89 VAL A O 1
ATOM 670 N N . SER A 1 90 ? 11.530 -1.824 -8.916 1.00 93.25 90 SER A N 1
ATOM 671 C CA . SER A 1 90 ? 11.290 -1.062 -10.147 1.00 93.25 90 SER A CA 1
ATOM 672 C C . SER A 1 90 ? 11.836 0.359 -10.025 1.00 93.25 90 SER A C 1
ATOM 674 O O . SER A 1 90 ? 12.165 0.820 -8.934 1.00 93.25 90 SER A O 1
ATOM 676 N N . PHE A 1 91 ? 11.860 1.103 -11.131 1.00 93.12 91 PHE A N 1
ATOM 677 C CA . PHE A 1 91 ? 12.248 2.517 -11.118 1.00 93.12 91 PHE A CA 1
ATOM 678 C C . PHE A 1 91 ? 11.410 3.363 -10.152 1.00 93.12 91 PHE A C 1
ATOM 680 O O . PHE A 1 91 ? 11.951 4.261 -9.511 1.00 93.12 91 PHE A O 1
ATOM 687 N N . PHE A 1 92 ? 10.114 3.057 -10.021 1.00 90.81 92 PHE A N 1
ATOM 688 C CA . PHE A 1 92 ? 9.238 3.725 -9.059 1.00 90.81 92 PHE A CA 1
ATOM 689 C C . PHE A 1 92 ? 9.625 3.389 -7.614 1.00 90.81 92 PHE A C 1
ATOM 691 O O . PHE A 1 92 ? 9.718 4.282 -6.780 1.00 90.81 92 PHE A O 1
ATOM 698 N N . ASP A 1 93 ? 9.915 2.117 -7.325 1.00 90.50 93 ASP A N 1
ATOM 699 C CA . ASP A 1 93 ? 10.329 1.683 -5.984 1.00 90.50 93 ASP A CA 1
ATOM 700 C C . ASP A 1 93 ? 11.666 2.319 -5.574 1.00 90.50 93 ASP A C 1
ATOM 702 O O . ASP A 1 93 ? 11.862 2.658 -4.413 1.00 90.50 93 ASP A O 1
ATOM 706 N N . GLY A 1 94 ? 12.570 2.514 -6.539 1.00 89.69 94 GLY A N 1
ATOM 707 C CA . GLY A 1 94 ? 13.822 3.251 -6.358 1.00 89.69 94 GLY A CA 1
ATOM 708 C C . GLY A 1 94 ? 13.664 4.775 -6.372 1.00 89.69 94 GLY A C 1
ATOM 709 O O . GLY A 1 94 ? 14.665 5.477 -6.285 1.00 89.69 94 GLY A O 1
ATOM 710 N N . SER A 1 95 ? 12.437 5.292 -6.501 1.00 88.38 95 SER A N 1
ATOM 711 C CA . SER A 1 95 ? 12.125 6.728 -6.547 1.00 88.38 95 SER A CA 1
ATOM 712 C C . SER A 1 95 ? 12.908 7.508 -7.609 1.00 88.38 95 SER A C 1
ATOM 714 O O . SER A 1 95 ? 13.280 8.664 -7.404 1.00 88.38 95 SER A O 1
ATOM 716 N N . LEU A 1 96 ? 13.148 6.887 -8.768 1.00 89.25 96 LEU A N 1
ATOM 717 C CA . LEU A 1 96 ? 13.804 7.567 -9.881 1.00 89.25 96 LEU A CA 1
ATOM 718 C C . LEU A 1 96 ? 12.915 8.695 -10.432 1.00 89.25 96 LEU A C 1
ATOM 720 O O . LEU A 1 96 ? 11.686 8.541 -10.506 1.00 89.25 96 LEU A O 1
ATOM 724 N N . PRO A 1 97 ? 13.515 9.826 -10.847 1.00 87.69 97 PRO A N 1
ATOM 725 C CA . PRO A 1 97 ? 12.768 10.977 -11.333 1.00 87.69 97 PRO A CA 1
ATOM 726 C C . PRO A 1 97 ? 11.938 10.621 -12.573 1.00 87.69 97 PRO A C 1
ATOM 728 O O . PRO A 1 97 ? 12.388 9.893 -13.456 1.00 87.69 97 PRO A O 1
ATOM 731 N N . GLY A 1 98 ? 10.713 11.150 -12.637 1.00 88.69 98 GLY A N 1
ATOM 732 C CA . GLY A 1 98 ? 9.787 10.931 -13.757 1.00 88.69 98 GLY A CA 1
ATOM 733 C C . GLY A 1 98 ? 8.940 9.657 -13.667 1.00 88.69 98 GLY A C 1
ATOM 734 O O . GLY A 1 98 ? 8.134 9.401 -14.559 1.00 88.69 98 GLY A O 1
ATOM 735 N N . THR A 1 99 ? 9.076 8.868 -12.601 1.00 89.75 99 THR A N 1
ATOM 736 C CA . THR A 1 99 ? 8.222 7.695 -12.367 1.00 89.75 99 THR A CA 1
ATOM 737 C C . THR A 1 99 ? 6.879 8.087 -11.744 1.00 89.75 99 THR A C 1
ATOM 739 O O . THR A 1 99 ? 6.786 9.047 -10.979 1.00 89.75 99 THR A O 1
ATOM 742 N N . LEU A 1 100 ? 5.813 7.352 -12.082 1.00 90.69 100 LEU A N 1
ATOM 743 C CA . LEU A 1 100 ? 4.451 7.597 -11.596 1.00 90.69 100 LEU A CA 1
ATOM 744 C C . LEU A 1 100 ? 3.871 6.334 -10.938 1.00 90.69 100 LEU A C 1
ATOM 746 O O . LEU A 1 100 ? 4.124 5.233 -11.431 1.00 90.69 100 LEU A O 1
ATOM 750 N N . PRO A 1 101 ? 3.079 6.473 -9.856 1.00 90.75 101 PRO A N 1
ATOM 751 C CA . PRO A 1 101 ? 2.456 5.336 -9.188 1.00 90.75 101 PRO A CA 1
ATOM 752 C C . PRO A 1 101 ? 1.323 4.746 -10.035 1.00 90.75 101 PRO A C 1
ATOM 754 O O . PRO A 1 101 ? 0.469 5.476 -10.540 1.00 90.75 101 PRO A O 1
ATOM 757 N N . VAL A 1 102 ? 1.260 3.416 -10.119 1.00 92.12 102 VAL A N 1
ATOM 758 C CA . VAL A 1 102 ? 0.168 2.684 -10.777 1.00 92.12 102 VAL A CA 1
ATOM 759 C C . VAL A 1 102 ? -0.505 1.760 -9.770 1.00 92.12 102 VAL A C 1
ATOM 761 O O . VAL A 1 102 ? 0.083 0.779 -9.329 1.00 92.12 102 VAL A O 1
ATOM 764 N N . LEU A 1 103 ? -1.748 2.076 -9.405 1.00 92.19 103 LEU A N 1
ATOM 765 C CA . LEU A 1 103 ? -2.478 1.369 -8.354 1.00 92.19 103 LEU A CA 1
ATOM 766 C C . LEU A 1 103 ? -2.839 -0.073 -8.748 1.00 92.19 103 LEU A C 1
ATOM 768 O O . LEU A 1 103 ? -3.500 -0.319 -9.758 1.00 92.19 103 LEU A O 1
ATOM 772 N N . ASN A 1 104 ? -2.490 -1.023 -7.884 1.00 93.94 104 ASN A N 1
ATOM 773 C CA . ASN A 1 104 ? -2.833 -2.429 -8.034 1.00 93.94 104 ASN A CA 1
ATOM 774 C C . ASN A 1 104 ? -4.286 -2.711 -7.616 1.00 93.94 104 ASN A C 1
ATOM 776 O O . ASN A 1 104 ? -4.642 -2.666 -6.436 1.00 93.94 104 ASN A O 1
ATOM 780 N N . ARG A 1 105 ? -5.119 -3.091 -8.592 1.00 93.88 105 ARG A N 1
ATOM 781 C CA . ARG A 1 105 ? -6.536 -3.432 -8.389 1.00 93.88 105 ARG A CA 1
ATOM 782 C C . ARG A 1 105 ? -6.751 -4.565 -7.379 1.00 93.88 105 ARG A C 1
ATOM 784 O O . ARG A 1 105 ? -7.682 -4.481 -6.582 1.00 93.88 105 ARG A O 1
ATOM 791 N N . ARG A 1 106 ? -5.906 -5.603 -7.377 1.00 92.75 106 ARG A N 1
ATOM 792 C CA . ARG A 1 106 ? -6.058 -6.747 -6.456 1.00 92.75 106 ARG A CA 1
ATOM 793 C C . ARG A 1 106 ? -5.845 -6.343 -5.005 1.00 92.75 106 ARG A C 1
ATOM 795 O O . ARG A 1 106 ? -6.562 -6.826 -4.135 1.00 92.75 106 ARG A O 1
ATOM 802 N N . CYS A 1 107 ? -4.919 -5.420 -4.754 1.00 92.06 107 CYS A N 1
ATOM 803 C CA . CYS A 1 107 ? -4.705 -4.890 -3.413 1.00 92.06 107 CYS A CA 1
ATOM 804 C C . CYS A 1 107 ? -5.930 -4.118 -2.909 1.00 92.06 107 CYS A C 1
ATOM 806 O O . CYS A 1 107 ? -6.329 -4.285 -1.761 1.00 92.06 107 CYS A O 1
ATOM 808 N N . VAL A 1 108 ? -6.577 -3.332 -3.774 1.00 91.50 108 VAL A N 1
ATOM 809 C CA . VAL A 1 108 ? -7.814 -2.616 -3.419 1.00 91.50 108 VAL A CA 1
ATOM 810 C C . VAL A 1 108 ? -8.961 -3.592 -3.147 1.00 91.50 108 VAL A C 1
ATOM 812 O O . VAL A 1 108 ? -9.658 -3.446 -2.148 1.00 91.50 108 VAL A O 1
ATOM 815 N N . GLU A 1 109 ? -9.141 -4.612 -3.989 1.00 92.94 109 GLU A N 1
ATOM 816 C CA . GLU A 1 109 ? -10.160 -5.652 -3.783 1.00 92.94 109 GLU A CA 1
ATOM 817 C C . GLU A 1 109 ? -9.959 -6.378 -2.443 1.00 92.94 109 GLU A C 1
ATOM 819 O O . GLU A 1 109 ? -10.904 -6.511 -1.667 1.00 92.94 109 GLU A O 1
ATOM 824 N N . ALA A 1 110 ? -8.725 -6.786 -2.129 1.00 91.81 110 ALA A N 1
ATOM 825 C CA . ALA A 1 110 ? -8.384 -7.430 -0.861 1.00 91.81 110 ALA A CA 1
ATOM 826 C C . ALA A 1 110 ? -8.602 -6.516 0.354 1.00 91.81 110 ALA A C 1
ATOM 828 O O . ALA A 1 110 ? -9.108 -6.973 1.383 1.00 91.81 110 ALA A O 1
ATOM 829 N N . ALA A 1 111 ? -8.285 -5.223 0.228 1.00 89.12 111 ALA A N 1
ATOM 830 C CA . ALA A 1 111 ? -8.570 -4.240 1.265 1.00 89.12 111 ALA A CA 1
ATOM 831 C C . ALA A 1 111 ? -10.082 -4.134 1.512 1.00 89.12 111 ALA A C 1
ATOM 833 O O . ALA A 1 111 ? -10.518 -4.249 2.655 1.00 89.12 111 ALA A O 1
ATOM 834 N N . VAL A 1 112 ? -10.894 -3.982 0.456 1.00 90.56 112 VAL A N 1
ATOM 835 C CA . VAL A 1 112 ? -12.364 -3.890 0.559 1.00 90.56 112 VAL A CA 1
ATOM 836 C C . VAL A 1 112 ? -12.966 -5.161 1.153 1.00 90.56 112 VAL A C 1
ATOM 838 O O . VAL A 1 112 ? -13.806 -5.064 2.045 1.00 90.56 112 VAL A O 1
ATOM 841 N N . MET A 1 113 ? -12.513 -6.344 0.727 1.00 91.56 113 MET A N 1
ATOM 842 C CA . MET A 1 113 ? -12.954 -7.618 1.309 1.00 91.56 113 MET A CA 1
ATOM 843 C C . MET A 1 113 ? -12.634 -7.698 2.803 1.00 91.56 113 MET A C 1
ATOM 845 O O . MET A 1 113 ? -13.498 -8.077 3.588 1.00 91.56 113 MET A O 1
ATOM 849 N N . THR A 1 114 ? -11.430 -7.286 3.207 1.00 89.75 114 THR A N 1
ATOM 850 C CA . THR A 1 114 ? -11.043 -7.218 4.624 1.00 89.75 114 THR A CA 1
ATOM 851 C C . THR A 1 114 ? -11.931 -6.243 5.397 1.00 89.75 114 THR A C 1
ATOM 853 O O . THR A 1 114 ? -12.409 -6.574 6.477 1.00 89.75 114 THR A O 1
ATOM 856 N N . GLY A 1 115 ? -12.216 -5.064 4.836 1.00 87.94 115 GLY A N 1
ATOM 857 C CA . GLY A 1 115 ? -13.126 -4.090 5.440 1.00 87.94 115 GLY A CA 1
ATOM 858 C C . GLY A 1 115 ? -14.529 -4.659 5.663 1.00 87.94 115 GLY A C 1
ATOM 859 O O . GLY A 1 115 ? -15.081 -4.512 6.749 1.00 87.94 115 GLY A O 1
ATOM 860 N N . LEU A 1 116 ? -15.081 -5.366 4.673 1.00 90.25 116 LEU A N 1
ATOM 861 C CA . LEU A 1 116 ? -16.377 -6.038 4.801 1.00 90.25 116 LEU A CA 1
ATOM 862 C C . LEU A 1 116 ? -16.343 -7.168 5.840 1.00 90.25 116 LEU A C 1
ATOM 864 O O . LEU A 1 116 ? -17.274 -7.285 6.629 1.00 90.25 116 LEU A O 1
ATOM 868 N N . ALA A 1 117 ? -15.266 -7.959 5.880 1.00 91.38 117 ALA A N 1
ATOM 869 C CA . ALA A 1 117 ? -15.088 -9.043 6.850 1.00 91.38 117 ALA A CA 1
ATOM 870 C C . ALA A 1 117 ? -14.971 -8.542 8.302 1.00 91.38 117 ALA A C 1
ATOM 872 O O . ALA A 1 117 ? -15.347 -9.250 9.231 1.00 91.38 117 ALA A O 1
ATOM 873 N N . LEU A 1 118 ? -14.470 -7.319 8.496 1.00 88.25 118 LEU A N 1
ATOM 874 C CA . LEU A 1 118 ? -14.379 -6.645 9.794 1.00 88.25 118 LEU A CA 1
ATOM 875 C C . LEU A 1 118 ? -15.629 -5.812 10.134 1.00 88.25 118 LEU A C 1
ATOM 877 O O . LEU A 1 118 ? -15.610 -5.043 11.094 1.00 88.25 118 LEU A O 1
ATOM 881 N N . ASN A 1 119 ? -16.711 -5.942 9.358 1.00 89.06 119 ASN A N 1
ATOM 882 C CA . ASN A 1 119 ? -17.944 -5.159 9.491 1.00 89.06 119 ASN A CA 1
ATOM 883 C C . ASN A 1 119 ? -17.716 -3.631 9.451 1.00 89.06 119 ASN A C 1
ATOM 885 O O . ASN A 1 119 ? -18.429 -2.861 10.101 1.00 89.06 119 ASN A O 1
ATOM 889 N N . CYS A 1 120 ? -16.731 -3.170 8.680 1.00 87.38 120 CYS A N 1
ATOM 890 C CA . CYS A 1 120 ? -16.508 -1.749 8.436 1.00 87.38 120 CYS A CA 1
ATOM 891 C C . CYS A 1 120 ? -17.511 -1.197 7.415 1.00 87.38 120 CYS A C 1
ATOM 893 O O . CYS A 1 120 ? -17.969 -1.894 6.508 1.00 87.38 120 CYS A O 1
ATOM 895 N N . THR A 1 121 ? -17.789 0.104 7.498 1.00 87.38 121 THR A N 1
ATOM 896 C CA . THR A 1 121 ? -18.509 0.819 6.439 1.00 87.38 121 THR A CA 1
ATOM 897 C C . THR A 1 121 ? -17.516 1.294 5.380 1.00 87.38 121 THR A C 1
ATOM 899 O O . THR A 1 121 ? -16.538 1.976 5.692 1.00 87.38 121 THR A O 1
ATOM 902 N N . ILE A 1 122 ? -17.761 0.917 4.123 1.00 87.81 122 ILE A N 1
ATOM 903 C CA . ILE A 1 122 ? -16.882 1.230 2.990 1.00 87.81 122 ILE A CA 1
ATOM 904 C C . ILE A 1 122 ? -17.254 2.586 2.389 1.00 87.81 122 ILE A C 1
ATOM 906 O O . ILE A 1 122 ? -18.397 2.806 1.977 1.00 87.81 122 ILE A O 1
ATOM 910 N N . ASN A 1 123 ? -16.281 3.489 2.282 1.00 87.00 123 ASN A N 1
ATOM 911 C CA . ASN A 1 123 ? -16.485 4.781 1.637 1.00 87.00 123 ASN A CA 1
ATOM 912 C C . ASN A 1 123 ? -16.623 4.620 0.115 1.00 87.00 123 ASN A C 1
ATOM 914 O O . ASN A 1 123 ? -15.861 3.902 -0.526 1.00 87.00 123 ASN A O 1
ATOM 918 N N . ARG A 1 124 ? -17.565 5.353 -0.498 1.00 88.06 124 ARG A N 1
ATOM 919 C CA . ARG A 1 124 ? -17.741 5.366 -1.969 1.00 88.06 124 ARG A CA 1
ATOM 920 C C . ARG A 1 124 ? -16.598 6.060 -2.710 1.00 88.06 124 ARG A C 1
ATOM 922 O O . ARG A 1 124 ? -16.412 5.841 -3.902 1.00 88.06 124 ARG A O 1
ATOM 929 N N . LYS A 1 125 ? -15.893 6.955 -2.021 1.00 87.12 125 LYS A N 1
ATOM 930 C CA . LYS A 1 125 ? -14.741 7.691 -2.533 1.00 87.12 125 LYS A CA 1
ATOM 931 C C . LYS A 1 125 ? -13.641 7.617 -1.490 1.00 87.12 125 LYS A C 1
ATOM 933 O O . LYS A 1 125 ? -13.882 7.914 -0.322 1.00 87.12 125 LYS A O 1
ATOM 938 N N . SER A 1 126 ? -12.453 7.259 -1.945 1.00 86.75 126 SER A N 1
ATOM 939 C CA . SER A 1 126 ? -11.253 7.189 -1.124 1.00 86.75 126 SER A CA 1
ATOM 940 C C . SER A 1 126 ? -10.106 7.824 -1.881 1.00 86.75 126 SER A C 1
ATOM 942 O O . SER A 1 126 ? -10.033 7.727 -3.107 1.00 86.75 126 SER A O 1
ATOM 944 N N . VAL A 1 127 ? -9.226 8.478 -1.138 1.00 84.31 127 VAL A N 1
ATOM 945 C CA . VAL A 1 127 ? -8.029 9.130 -1.662 1.00 84.31 127 VAL A CA 1
ATOM 946 C C . VAL A 1 127 ? -6.805 8.529 -0.988 1.00 84.31 127 VAL A C 1
ATOM 948 O O . VAL A 1 127 ? -6.893 8.023 0.135 1.00 84.31 127 VAL A O 1
ATOM 951 N N . PHE A 1 128 ? -5.686 8.550 -1.705 1.00 85.81 128 PHE A N 1
ATOM 952 C CA . PHE A 1 128 ? -4.384 8.229 -1.146 1.00 85.81 128 PHE A CA 1
ATOM 953 C C . PHE A 1 128 ? -3.651 9.534 -0.850 1.00 85.81 128 PHE A C 1
ATOM 955 O O . PHE A 1 128 ? -3.345 10.291 -1.772 1.00 85.81 128 PHE A O 1
ATOM 962 N N . ASP A 1 129 ? -3.374 9.777 0.427 1.00 81.62 129 ASP A N 1
ATOM 963 C CA . ASP A 1 129 ? -2.642 10.956 0.888 1.00 81.62 129 ASP A CA 1
ATOM 964 C C . ASP A 1 129 ? -1.173 10.617 1.133 1.00 81.62 129 ASP A C 1
ATOM 966 O O . ASP A 1 129 ? -0.842 9.506 1.541 1.00 81.62 129 ASP A O 1
ATOM 970 N N . ARG A 1 130 ? -0.279 11.583 0.925 1.00 81.06 130 ARG A N 1
ATOM 971 C CA . ARG A 1 130 ? 1.164 11.414 1.129 1.00 81.06 130 ARG A CA 1
ATOM 972 C C . ARG A 1 130 ? 1.561 11.735 2.573 1.00 81.06 130 ARG A C 1
ATOM 974 O O . ARG A 1 130 ? 1.390 12.868 3.020 1.00 81.06 130 ARG A O 1
ATOM 981 N N . LYS A 1 131 ? 2.147 10.771 3.291 1.00 79.62 131 LYS A N 1
ATOM 982 C CA . LYS A 1 131 ? 2.739 10.965 4.629 1.00 79.62 131 LYS A CA 1
ATOM 983 C C . LYS A 1 131 ? 4.256 11.183 4.552 1.00 79.62 131 LYS A C 1
ATOM 985 O O . LYS A 1 131 ? 5.001 10.232 4.331 1.00 79.62 131 LYS A O 1
ATOM 990 N N . HIS A 1 132 ? 4.713 12.422 4.726 1.00 78.62 132 HIS A N 1
ATOM 991 C CA . HIS A 1 132 ? 6.130 12.790 4.586 1.00 78.62 132 HIS A CA 1
ATOM 992 C C . HIS A 1 132 ? 6.899 12.653 5.905 1.00 78.62 132 HIS A C 1
ATOM 994 O O . HIS A 1 132 ? 6.515 13.247 6.911 1.00 78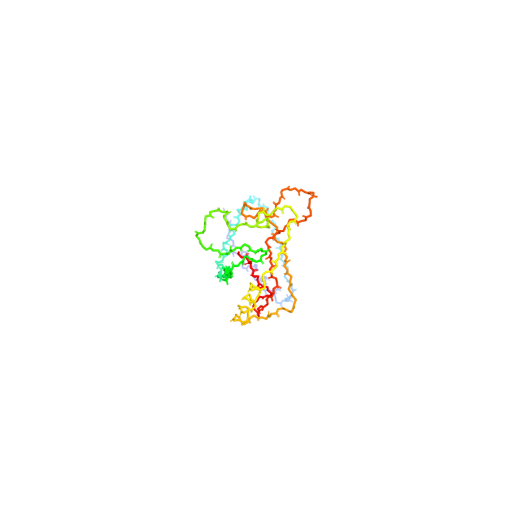.62 132 HIS A O 1
ATOM 1000 N N . TYR A 1 133 ? 7.989 11.891 5.886 1.00 80.75 133 TYR A N 1
ATOM 1001 C CA . TYR A 1 133 ? 9.013 11.837 6.928 1.00 80.75 133 TYR A CA 1
ATOM 1002 C C . TYR A 1 133 ? 10.293 11.251 6.324 1.00 80.75 133 TYR A C 1
ATOM 1004 O O . TYR A 1 133 ? 10.230 10.493 5.358 1.00 80.75 133 TYR A O 1
ATOM 1012 N N . PHE A 1 134 ? 11.447 11.621 6.874 1.00 80.62 134 PHE A N 1
ATOM 1013 C CA . PHE A 1 134 ? 12.738 11.156 6.375 1.00 80.62 134 PHE A CA 1
ATOM 1014 C C . PHE A 1 134 ? 13.124 9.841 7.046 1.00 80.62 134 PHE A C 1
ATOM 1016 O O . PHE A 1 134 ? 13.232 9.779 8.273 1.00 80.62 134 PHE A O 1
ATOM 1023 N N . TYR A 1 135 ? 13.347 8.803 6.243 1.00 85.25 135 TYR A N 1
ATOM 1024 C CA . TYR A 1 135 ? 13.910 7.536 6.697 1.00 85.25 135 TYR A CA 1
ATOM 1025 C C . TYR A 1 135 ? 14.597 6.816 5.524 1.00 85.25 135 TYR A C 1
ATOM 1027 O O . TYR A 1 135 ? 14.246 7.041 4.368 1.00 85.25 135 TYR A O 1
ATOM 1035 N N . ALA A 1 136 ? 15.628 6.012 5.800 1.00 84.06 136 ALA A N 1
ATOM 1036 C CA . ALA A 1 136 ? 16.521 5.475 4.761 1.00 84.06 136 ALA A CA 1
ATOM 1037 C C . ALA A 1 136 ? 15.873 4.401 3.864 1.00 84.06 136 ALA A C 1
ATOM 1039 O O . ALA A 1 136 ? 16.324 4.168 2.747 1.00 84.06 136 ALA A O 1
ATOM 1040 N N . ASP A 1 137 ? 14.825 3.748 4.351 1.00 84.19 137 ASP A N 1
ATOM 1041 C CA . ASP A 1 137 ? 14.009 2.746 3.654 1.00 84.19 137 ASP A CA 1
ATOM 1042 C C . ASP A 1 137 ? 12.846 3.364 2.848 1.00 84.19 137 ASP A C 1
ATOM 1044 O O . ASP A 1 137 ? 12.141 2.649 2.134 1.00 84.19 137 ASP A O 1
ATOM 1048 N N . LEU A 1 138 ? 12.658 4.686 2.933 1.00 81.81 138 LEU A N 1
ATOM 1049 C CA . LEU A 1 138 ? 11.636 5.452 2.225 1.00 81.81 138 LEU A CA 1
ATOM 1050 C C . LEU A 1 138 ? 12.309 6.366 1.193 1.00 81.81 138 LEU A C 1
ATOM 1052 O O . LEU A 1 138 ? 12.495 7.561 1.439 1.00 81.81 138 LEU A O 1
ATOM 1056 N N . PRO A 1 139 ? 12.672 5.825 0.014 1.00 73.12 139 PRO A N 1
ATOM 1057 C CA . PRO A 1 139 ? 13.482 6.529 -0.984 1.00 73.12 139 PRO A CA 1
ATOM 1058 C C . PRO A 1 139 ? 12.782 7.746 -1.610 1.00 73.12 139 PRO A C 1
ATOM 1060 O O . PRO A 1 139 ? 13.425 8.569 -2.257 1.00 73.12 139 PRO A O 1
ATOM 1063 N N . SER A 1 140 ? 11.472 7.894 -1.412 1.00 62.94 140 SER A N 1
ATOM 1064 C CA . SER A 1 140 ? 10.622 8.871 -2.094 1.00 62.94 140 SER A CA 1
ATOM 1065 C C . SER A 1 140 ? 10.647 10.283 -1.499 1.00 62.94 140 SER A C 1
ATOM 1067 O O . SER A 1 140 ? 9.804 11.108 -1.866 1.00 62.94 140 SER A O 1
ATOM 1069 N N . CYS A 1 141 ? 11.609 10.591 -0.619 1.00 54.41 141 CYS A N 1
ATOM 1070 C CA . CYS A 1 141 ? 11.793 11.914 -0.022 1.00 54.41 141 CYS A CA 1
ATOM 1071 C C . CYS A 1 141 ? 13.233 12.441 -0.183 1.00 54.41 141 CYS A C 1
ATOM 1073 O O . CYS A 1 141 ? 14.056 12.280 0.718 1.00 54.41 141 CYS A O 1
ATOM 1075 N N . PRO A 1 142 ? 13.560 13.079 -1.323 1.00 49.97 142 PRO A N 1
ATOM 1076 C CA . PRO A 1 142 ? 14.808 13.819 -1.464 1.00 49.97 142 PRO A CA 1
ATOM 1077 C C . PRO A 1 142 ? 14.870 15.038 -0.529 1.00 49.97 142 PRO A C 1
ATOM 1079 O O . PRO A 1 142 ? 13.857 15.672 -0.235 1.00 49.97 142 PRO A O 1
ATOM 1082 N N . ASN A 1 143 ? 16.085 15.389 -0.102 1.00 49.28 143 ASN A N 1
ATOM 1083 C CA . ASN A 1 143 ? 16.390 16.498 0.815 1.00 49.28 143 ASN A CA 1
ATOM 1084 C C . ASN A 1 143 ? 16.288 17.900 0.170 1.00 49.28 143 ASN A C 1
ATOM 1086 O O . ASN A 1 143 ? 16.691 18.885 0.787 1.00 49.28 143 ASN A O 1
ATOM 1090 N N . ASP A 1 144 ? 15.785 18.008 -1.063 1.00 46.91 144 ASP A N 1
ATOM 1091 C CA . ASP A 1 144 ? 15.845 19.243 -1.847 1.00 46.91 144 ASP A CA 1
ATOM 1092 C C . ASP A 1 144 ? 14.551 20.061 -1.779 1.00 46.91 144 ASP A C 1
ATOM 1094 O O . ASP A 1 144 ? 13.477 19.646 -2.210 1.00 46.91 144 ASP A O 1
ATOM 1098 N N . VAL A 1 145 ? 14.698 21.295 -1.298 1.00 49.41 145 VAL A N 1
ATOM 1099 C CA . VAL A 1 145 ? 13.649 22.302 -1.043 1.00 49.41 145 VAL A CA 1
ATOM 1100 C C . VAL A 1 145 ? 12.964 22.816 -2.331 1.00 49.41 145 VAL A C 1
ATOM 1102 O O . VAL A 1 145 ? 12.054 23.637 -2.263 1.00 49.41 145 VAL A O 1
ATOM 1105 N N . HIS A 1 146 ? 13.376 22.360 -3.520 1.00 50.50 146 HIS A N 1
ATOM 1106 C CA . HIS A 1 146 ? 13.028 22.986 -4.807 1.00 50.50 146 HIS A CA 1
ATOM 1107 C C . HIS A 1 146 ? 12.174 22.145 -5.773 1.00 50.50 146 HIS A C 1
ATOM 1109 O O . HIS A 1 146 ? 11.813 22.640 -6.839 1.00 50.50 146 HIS A O 1
ATOM 1115 N N . PHE A 1 147 ? 11.813 20.906 -5.427 1.00 41.69 147 PHE A N 1
ATOM 1116 C CA . PHE A 1 147 ? 11.007 20.025 -6.287 1.00 41.69 147 PHE A CA 1
ATOM 1117 C C . PHE A 1 147 ? 9.646 19.688 -5.647 1.00 41.69 147 PHE A C 1
ATOM 1119 O O . PHE A 1 147 ? 9.520 19.753 -4.422 1.00 41.69 147 PHE A O 1
ATOM 1126 N N . PRO A 1 148 ? 8.590 19.399 -6.446 1.00 43.56 148 PRO A N 1
ATOM 1127 C CA . PRO A 1 148 ? 7.226 19.252 -5.936 1.00 43.56 148 PRO A CA 1
ATOM 1128 C C . PRO A 1 148 ? 7.153 18.148 -4.874 1.00 43.56 148 PRO A C 1
ATOM 1130 O O . PRO A 1 148 ? 7.938 17.200 -4.932 1.00 43.56 148 PRO A O 1
ATOM 1133 N N . PRO A 1 149 ? 6.214 18.249 -3.912 1.00 45.22 149 PRO A N 1
ATOM 1134 C CA . PRO A 1 149 ? 6.261 17.484 -2.675 1.00 45.22 149 PRO A CA 1
ATOM 1135 C C . PRO A 1 149 ? 6.353 15.985 -2.947 1.00 45.22 149 PRO A C 1
ATOM 1137 O O . PRO A 1 149 ? 5.451 15.382 -3.531 1.00 45.22 149 PRO A O 1
ATOM 1140 N N . CYS A 1 150 ? 7.486 15.442 -2.512 1.00 45.16 150 CYS A N 1
ATOM 1141 C CA . CYS A 1 150 ? 7.867 14.051 -2.310 1.00 45.16 150 CYS A CA 1
ATOM 1142 C C . CYS A 1 150 ? 6.665 13.129 -2.066 1.00 45.16 150 CYS A C 1
ATOM 1144 O O . CYS A 1 150 ? 5.739 13.501 -1.361 1.00 45.16 150 CYS A O 1
ATOM 1146 N N . THR A 1 151 ? 6.631 11.911 -2.608 1.00 44.09 151 THR A N 1
ATOM 1147 C CA . THR A 1 151 ? 5.513 11.001 -2.295 1.00 44.09 151 THR A CA 1
ATOM 1148 C C . THR A 1 151 ? 5.771 10.353 -0.943 1.00 44.09 151 THR A C 1
ATOM 1150 O O . THR A 1 151 ? 6.623 9.486 -0.821 1.00 44.09 151 THR A O 1
ATOM 1153 N N . GLY A 1 152 ? 5.059 10.793 0.088 1.00 45.06 152 GLY A N 1
ATOM 1154 C CA . GLY A 1 152 ? 5.017 10.122 1.383 1.00 45.06 152 GLY A CA 1
ATOM 1155 C C . GLY A 1 152 ? 4.314 8.760 1.337 1.00 45.06 152 GLY A C 1
ATOM 1156 O O . GLY A 1 152 ? 3.652 8.447 0.347 1.00 45.06 152 GLY A O 1
ATOM 1157 N N . VAL A 1 153 ? 4.408 7.971 2.413 1.00 51.50 153 VAL A N 1
ATOM 1158 C CA . VAL A 1 153 ? 3.653 6.709 2.542 1.00 51.50 153 VAL A CA 1
ATOM 1159 C C . VAL A 1 153 ? 2.184 6.985 2.242 1.00 51.50 153 VAL A C 1
ATOM 1161 O O . VAL A 1 153 ? 1.604 7.912 2.815 1.00 51.50 153 VAL A O 1
ATOM 1164 N N . LEU A 1 154 ? 1.608 6.228 1.306 1.00 55.72 154 LEU A N 1
ATOM 1165 C CA . LEU A 1 154 ? 0.256 6.481 0.832 1.00 55.72 154 LEU A CA 1
ATOM 1166 C C . LEU A 1 154 ? -0.749 5.943 1.852 1.00 55.72 154 LEU A C 1
ATOM 1168 O O . LEU A 1 154 ? -0.903 4.739 2.033 1.00 55.72 154 LEU A O 1
ATOM 1172 N N . VAL A 1 155 ? -1.413 6.867 2.537 1.00 57.53 155 VAL A N 1
ATOM 1173 C CA . VAL A 1 155 ? -2.450 6.590 3.529 1.00 57.53 155 VAL A CA 1
ATOM 1174 C C . VAL A 1 155 ? -3.777 6.483 2.799 1.00 57.53 155 VAL A C 1
ATOM 1176 O O . VAL A 1 155 ? -4.223 7.451 2.184 1.00 57.53 155 VAL A O 1
ATOM 1179 N N . TRP A 1 156 ? -4.419 5.319 2.870 1.00 64.25 156 TRP A N 1
ATOM 1180 C CA . TRP A 1 156 ? -5.740 5.136 2.284 1.00 64.25 156 TRP A CA 1
ATOM 1181 C C . TRP A 1 156 ? -6.842 5.394 3.312 1.00 64.25 156 TRP A C 1
ATOM 1183 O O . TRP A 1 156 ? -6.966 4.676 4.306 1.00 64.25 156 TRP A O 1
ATOM 1193 N N . GLN A 1 157 ? -7.666 6.415 3.060 1.00 64.00 157 GLN A N 1
ATOM 1194 C CA . GLN A 1 157 ? -8.851 6.716 3.868 1.00 64.00 157 GLN A CA 1
ATOM 1195 C C . GLN A 1 157 ? -10.093 6.062 3.250 1.00 64.00 157 GLN A C 1
ATOM 1197 O O . GLN A 1 157 ? -10.802 6.676 2.446 1.00 64.00 157 GLN A O 1
ATOM 1202 N N . GLY A 1 158 ? -10.366 4.802 3.594 1.00 61.69 158 GLY A N 1
ATOM 1203 C CA . GLY A 1 158 ? -11.462 4.064 2.953 1.00 61.69 158 GLY A CA 1
ATOM 1204 C C . GLY A 1 158 ? -12.500 3.422 3.853 1.00 61.69 158 GLY A C 1
ATOM 1205 O O . GLY A 1 158 ? -13.582 3.106 3.358 1.00 61.69 158 GLY A O 1
ATOM 1206 N N . PHE A 1 159 ? -12.231 3.290 5.151 1.00 70.94 159 PHE A N 1
ATOM 1207 C CA . PHE A 1 159 ? -13.132 2.603 6.071 1.00 70.94 159 PHE A CA 1
ATOM 1208 C C . PHE A 1 159 ? -13.435 3.434 7.310 1.00 70.94 159 PHE A C 1
ATOM 1210 O O . PHE A 1 159 ? -12.552 4.076 7.888 1.00 70.94 159 PHE A O 1
ATOM 1217 N N . THR A 1 160 ? -14.688 3.355 7.743 1.00 67.44 160 THR A N 1
ATOM 1218 C CA . THR A 1 160 ? -15.135 3.846 9.044 1.00 67.44 160 THR A CA 1
ATOM 1219 C C . THR A 1 160 ? -15.659 2.674 9.867 1.00 67.44 160 THR A C 1
ATOM 1221 O O . THR A 1 160 ? -16.302 1.759 9.344 1.00 67.44 160 THR A O 1
ATOM 1224 N N . THR A 1 161 ? -15.352 2.674 11.163 1.00 64.06 161 THR A N 1
ATOM 1225 C CA . THR A 1 161 ? -15.949 1.739 12.123 1.00 64.06 161 THR A CA 1
ATOM 1226 C C . THR A 1 161 ? -16.869 2.515 13.063 1.00 64.06 161 THR A C 1
ATOM 1228 O O . THR A 1 161 ? -16.686 3.721 13.235 1.00 64.06 161 THR A O 1
ATOM 1231 N N . PRO A 1 162 ? -17.839 1.857 13.720 1.00 60.09 162 PRO A N 1
ATOM 1232 C CA . PRO A 1 162 ? -18.677 2.519 14.723 1.00 60.09 162 PRO A CA 1
ATOM 1233 C C . PRO A 1 162 ? -17.870 3.106 15.893 1.00 60.09 162 PRO A C 1
ATOM 1235 O O . PRO A 1 162 ? -18.310 4.051 16.537 1.00 60.09 162 PRO A O 1
ATOM 1238 N N . GLN A 1 163 ? -16.696 2.529 16.168 1.00 61.38 163 GLN A N 1
ATOM 1239 C CA . GLN A 1 163 ? -15.826 2.859 17.301 1.00 61.38 163 GLN A CA 1
ATOM 1240 C C . GLN A 1 163 ? -14.740 3.885 16.931 1.00 61.38 163 GLN A C 1
ATOM 1242 O O . GLN A 1 163 ? -14.243 4.594 17.803 1.00 61.38 163 GLN A O 1
ATOM 1247 N N . SER A 1 164 ? -14.357 3.987 15.652 1.00 57.22 164 SER A N 1
ATOM 1248 C CA . SER A 1 164 ? -13.361 4.947 15.179 1.00 57.22 164 SER A CA 1
ATOM 1249 C C . SER A 1 164 ? -13.675 5.460 13.763 1.00 57.22 164 SER A C 1
ATOM 1251 O O . SER A 1 164 ? -13.906 4.679 12.831 1.00 57.22 164 SER A O 1
ATOM 1253 N N . PRO A 1 165 ? -13.634 6.787 13.545 1.00 51.69 165 PRO A N 1
ATOM 1254 C CA . PRO A 1 165 ? -13.978 7.382 12.256 1.00 51.69 165 PRO A CA 1
ATOM 1255 C C . PRO A 1 165 ? -12.900 7.187 11.176 1.00 51.69 165 PRO A C 1
ATOM 1257 O O . PRO A 1 165 ? -13.093 7.642 10.051 1.00 51.69 165 PRO A O 1
ATOM 1260 N N . ARG A 1 166 ? -11.756 6.557 11.489 1.00 52.38 166 ARG A N 1
ATOM 1261 C CA . ARG A 1 166 ? -10.640 6.365 10.553 1.00 52.38 166 ARG A CA 1
ATOM 1262 C C . ARG A 1 166 ? -9.925 5.041 10.806 1.00 52.38 166 ARG A C 1
ATOM 1264 O O . ARG A 1 166 ? -9.151 4.936 11.752 1.00 52.38 166 ARG A O 1
ATOM 1271 N N . VAL A 1 167 ? -10.141 4.062 9.930 1.00 55.47 167 VAL A N 1
ATOM 1272 C CA . VAL A 1 167 ? -9.244 2.905 9.803 1.00 55.47 167 VAL A CA 1
ATOM 1273 C C . VAL A 1 167 ? -8.312 3.174 8.632 1.00 55.47 167 VAL A C 1
ATOM 1275 O O . VAL A 1 167 ? -8.757 3.400 7.506 1.00 55.47 167 VAL A O 1
ATOM 1278 N N . ILE A 1 168 ? -7.017 3.187 8.926 1.00 56.59 168 ILE A N 1
ATOM 1279 C CA . ILE A 1 168 ? -5.966 3.421 7.947 1.00 56.59 168 ILE A CA 1
ATOM 1280 C C . ILE A 1 168 ? -5.374 2.063 7.579 1.00 56.59 168 ILE A C 1
ATOM 1282 O O . ILE A 1 168 ? -4.815 1.384 8.435 1.00 56.59 168 ILE A O 1
ATOM 1286 N N . LEU A 1 169 ? -5.467 1.686 6.305 1.00 55.25 169 LEU A N 1
ATOM 1287 C CA . LEU A 1 169 ? -4.590 0.657 5.756 1.00 55.25 169 LEU A CA 1
ATOM 1288 C C . LEU A 1 169 ? -3.325 1.341 5.259 1.00 55.25 169 LEU A C 1
ATOM 1290 O O . LEU A 1 169 ? -3.368 2.122 4.305 1.00 55.25 169 LEU A O 1
ATOM 1294 N N . LEU A 1 170 ? -2.215 1.052 5.931 1.00 49.81 170 LEU A N 1
ATOM 1295 C CA . LEU A 1 170 ? -0.893 1.358 5.417 1.00 49.81 170 LEU A CA 1
ATOM 1296 C C . LEU A 1 170 ? -0.472 0.195 4.517 1.00 49.81 170 LEU A C 1
ATOM 1298 O O . LEU A 1 170 ? -0.440 -0.949 4.977 1.00 49.81 170 LEU A O 1
ATOM 1302 N N . PRO A 1 171 ? -0.208 0.448 3.232 1.00 48.56 171 PRO A N 1
ATOM 1303 C CA . PRO A 1 171 ? 0.383 -0.562 2.385 1.00 48.56 171 PRO A CA 1
ATOM 1304 C C . PRO A 1 171 ? 1.832 -0.768 2.806 1.00 48.56 171 PRO A C 1
ATOM 1306 O O . PRO A 1 171 ? 2.636 0.160 2.727 1.00 48.56 171 PRO A O 1
ATOM 1309 N N . LEU A 1 172 ? 2.122 -1.973 3.290 1.00 42.97 172 LEU A N 1
ATOM 1310 C CA . LEU A 1 172 ? 3.484 -2.483 3.434 1.00 42.97 172 LEU A CA 1
ATOM 1311 C C . LEU A 1 172 ? 4.073 -2.804 2.054 1.00 42.97 172 LEU A C 1
ATOM 1313 O O . LEU A 1 172 ? 3.328 -3.369 1.214 1.00 42.97 172 LEU A O 1
#

Secondary structure (DSSP, 8-state):
----THHHHHHHHHHHHHHHHH-TT--------------------------------------------SB-SSSS-B--TTPPTTSS--TTTTT-TT------HHHHHHHHHHHHHTTPEEPSS--EEEE----TT-TT--S-TTSS----EEEEEEEE-SS-S-EEE---

pLDDT: mean 70.09, std 20.91, range [29.14, 97.12]

Foldseek 3Di:
DDDDPVVVVVVVVVVVVVVCVPDVPDDDDDDDDDDDPDPDPPDPPPPPPPDDDDDDDDDDDDDADADPDQAAAFDRFGDDPPDPPPPRADCVQLQPPPDGGDGDPSVVVSVVVVCVVVVWDWDPDKFWDADDDDDPSQNQDDPDPPDPDTRHQTWIATTQDPVGGGDTHGHD

InterPro domains:
  IPR006075 Aspartyl/Glutamyl-tRNA(Gln) amidotransferase, subunit B/E, catalytic [PF02934] (58-140)
  IPR014746 Glutamine synthetase/guanido kinase, catalytic domain [SSF55931] (58-140)
  IPR017959 Aspartyl/glutamyl-tRNA(Asn/Gln) amidotransferase, subunit B /E [PTHR11659] (50-140)

Radius of gyration: 39.79 Å; chains: 1; bounding box: 50×59×109 Å